Protein AF-A0A7H8PIQ2-F1 (afdb_monomer)

Foldseek 3Di:
DPPVVLLVVLLVQLLVQLLVVLVVCCVVPNNVVSVVSSLPVSSVSSVVVCCVPVVVCQVVVVVVVDDPVNSVVSNVVVSVVVNVVVVVVVVVVD

Sequence (94 aa):
MKYYRAILKYYYEINLFNLLFCLLSGYLFGVFWAILFFFTIGIVIGLIGFQIFKKQEYYMYYNLGFTRTDLLKKVLLLHGCLLIPFTGITVIFI

Secondary structure (DSSP, 8-state):
--HHHHHHHHHHHHHHHHHHHHHHHHHHH-HHHHHHHHHTTHHHHHHHHHHHH-TTHHHHHHHTT--HHHHHHHHHHHHHHHHHHHHHHHHH--

pLDDT: mean 89.68, std 6.6, range [58.84, 95.75]

Mean predicted aligned error: 4.32 Å

Radius of gyration: 14.55 Å; Cα contacts (8 Å, |Δi|>4): 65; chains: 1; bounding box: 36×24×38 Å

Structure (mmCIF, N/CA/C/O backbone):
data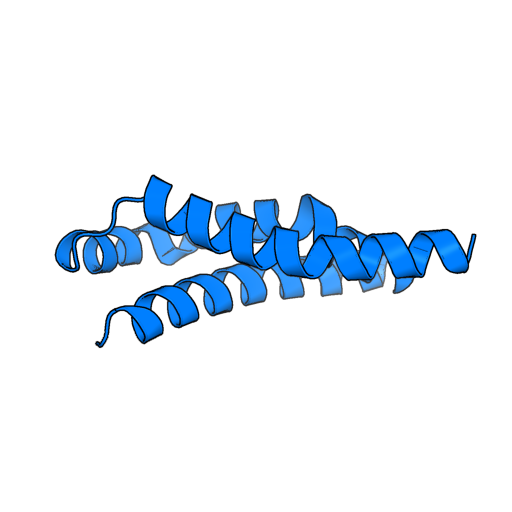_AF-A0A7H8PIQ2-F1
#
_entry.id   AF-A0A7H8PIQ2-F1
#
loop_
_atom_site.group_PDB
_atom_site.id
_atom_site.type_symbol
_atom_site.label_atom_id
_atom_site.label_alt_id
_atom_site.label_comp_id
_atom_site.label_asym_id
_atom_site.label_entity_id
_atom_site.label_seq_id
_atom_site.pdbx_PDB_ins_code
_atom_site.Cartn_x
_atom_site.Cartn_y
_atom_site.Cartn_z
_atom_site.occupancy
_atom_site.B_iso_or_equiv
_atom_site.auth_seq_id
_atom_site.auth_comp_id
_atom_site.auth_asym_id
_atom_site.auth_atom_id
_atom_site.pdbx_PDB_mod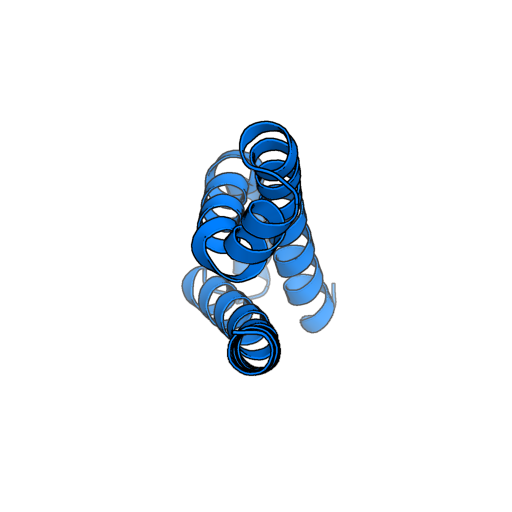el_num
ATOM 1 N N . MET A 1 1 ? -22.709 3.502 7.158 1.00 58.84 1 MET A N 1
ATOM 2 C CA . MET A 1 1 ? -21.933 3.098 5.957 1.00 58.84 1 MET A CA 1
ATOM 3 C C . MET A 1 1 ? -21.988 1.576 5.879 1.00 58.84 1 MET A C 1
ATOM 5 O O . MET A 1 1 ? -21.733 0.957 6.899 1.00 58.84 1 MET A O 1
ATOM 9 N N . LYS A 1 2 ? -22.380 0.956 4.756 1.00 80.12 2 LYS A N 1
ATOM 10 C CA . LYS A 1 2 ? -22.348 -0.520 4.652 1.00 80.12 2 LYS A CA 1
ATOM 11 C C . LYS A 1 2 ? -20.892 -1.018 4.696 1.00 80.12 2 LYS A C 1
ATOM 13 O O . LYS A 1 2 ? -20.008 -0.326 4.192 1.00 80.12 2 LYS A O 1
ATOM 18 N N . TYR A 1 3 ? -20.659 -2.209 5.251 1.00 83.00 3 TYR A N 1
ATOM 19 C CA . TYR A 1 3 ? -19.326 -2.792 5.481 1.00 83.00 3 TYR A CA 1
ATOM 20 C C . TYR A 1 3 ? -18.390 -2.749 4.263 1.00 83.00 3 TYR A C 1
ATOM 22 O O . TYR A 1 3 ? -17.248 -2.309 4.375 1.00 83.00 3 TYR A O 1
ATOM 30 N N . TYR A 1 4 ? -18.881 -3.128 3.080 1.00 85.81 4 TYR A N 1
ATOM 31 C CA . TYR A 1 4 ? -18.082 -3.106 1.848 1.00 85.81 4 TYR A CA 1
ATOM 32 C C . TYR A 1 4 ? -17.595 -1.693 1.488 1.00 85.81 4 TYR A C 1
ATOM 34 O O . TYR A 1 4 ? -16.466 -1.508 1.042 1.00 85.81 4 TYR A O 1
ATOM 42 N N . ARG A 1 5 ? -18.427 -0.672 1.728 1.00 89.19 5 ARG A N 1
ATOM 43 C CA . ARG A 1 5 ? -18.121 0.721 1.390 1.00 89.19 5 ARG A CA 1
ATOM 44 C C . ARG A 1 5 ? -17.031 1.287 2.300 1.00 89.19 5 ARG A C 1
ATOM 46 O O . ARG A 1 5 ? -16.249 2.113 1.847 1.00 89.19 5 ARG A O 1
ATOM 53 N N . ALA A 1 6 ? -16.956 0.824 3.548 1.00 89.31 6 ALA A N 1
ATOM 54 C CA . ALA A 1 6 ? -15.878 1.180 4.467 1.00 89.31 6 ALA A CA 1
ATOM 55 C C . ALA A 1 6 ? -14.531 0.601 4.000 1.00 89.31 6 ALA A C 1
ATOM 57 O O . ALA A 1 6 ? -13.543 1.325 3.936 1.00 89.31 6 ALA A O 1
ATOM 58 N N . ILE A 1 7 ? -14.511 -0.672 3.589 1.00 89.69 7 ILE A N 1
ATOM 59 C CA . ILE A 1 7 ? -13.299 -1.325 3.068 1.00 89.69 7 ILE A CA 1
ATOM 60 C C . ILE A 1 7 ? -12.824 -0.641 1.778 1.00 89.69 7 ILE A C 1
ATOM 62 O O . ILE A 1 7 ? -11.639 -0.349 1.646 1.00 89.69 7 ILE A O 1
ATOM 66 N N . LEU A 1 8 ? -13.742 -0.331 0.856 1.00 90.56 8 LEU A N 1
ATOM 67 C CA . LEU A 1 8 ? -13.409 0.383 -0.380 1.00 90.56 8 LEU A CA 1
ATOM 68 C C . LEU A 1 8 ? -12.877 1.793 -0.115 1.00 90.56 8 LEU A C 1
ATOM 70 O O . LEU A 1 8 ? -11.917 2.201 -0.759 1.00 90.56 8 LEU A O 1
ATOM 74 N N . LYS A 1 9 ? -13.459 2.524 0.848 1.00 93.12 9 LYS A N 1
ATOM 75 C CA . LYS A 1 9 ? -12.943 3.838 1.254 1.00 93.12 9 LYS A CA 1
ATOM 76 C C . LYS A 1 9 ? -11.507 3.717 1.768 1.00 93.12 9 LYS A C 1
ATOM 78 O O . LYS A 1 9 ? -10.638 4.444 1.301 1.00 93.12 9 LYS A O 1
ATOM 83 N N . TYR A 1 10 ? -11.253 2.779 2.678 1.00 93.44 10 TYR A N 1
ATOM 84 C CA . TYR A 1 10 ? -9.917 2.542 3.226 1.00 93.44 10 TYR A CA 1
ATOM 85 C C . TYR A 1 10 ? -8.901 2.197 2.124 1.00 93.44 10 TYR A C 1
ATOM 87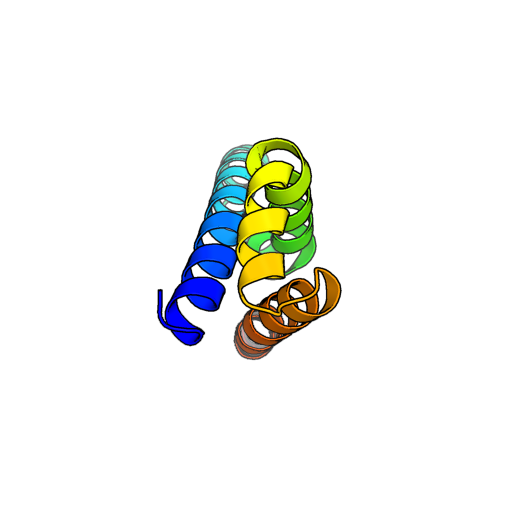 O O . TYR A 1 10 ? -7.826 2.790 2.058 1.00 93.44 10 TYR A O 1
ATOM 95 N N . TYR A 1 11 ? -9.277 1.303 1.205 1.00 93.56 11 TYR A N 1
ATOM 96 C CA . TYR A 1 11 ? -8.449 0.922 0.060 1.00 93.56 11 TYR A CA 1
ATOM 97 C C . TYR A 1 11 ? -8.157 2.102 -0.881 1.00 93.56 11 TYR A C 1
ATOM 99 O O . TYR A 1 11 ? -7.018 2.273 -1.315 1.00 93.56 11 TYR A O 1
ATOM 107 N N . TYR A 1 12 ? -9.160 2.932 -1.179 1.00 94.19 12 TYR A N 1
ATOM 108 C CA . TYR A 1 12 ? -9.004 4.112 -2.032 1.00 94.19 12 TYR A CA 1
ATOM 109 C C . TYR A 1 12 ? -8.030 5.126 -1.431 1.00 94.19 12 TYR A C 1
ATOM 111 O O . TYR A 1 12 ? -7.150 5.630 -2.121 1.00 94.19 12 TYR A O 1
ATOM 119 N N . GLU A 1 13 ? -8.148 5.402 -0.135 1.00 94.69 13 GLU A N 1
ATOM 120 C CA . GLU A 1 13 ? -7.308 6.402 0.524 1.00 94.69 13 GLU A CA 1
ATOM 121 C C . GLU A 1 13 ? -5.849 5.967 0.625 1.00 94.69 13 GLU A C 1
ATOM 123 O O . GLU A 1 13 ? -4.954 6.771 0.382 1.00 94.69 13 GLU A O 1
ATOM 128 N N . ILE A 1 14 ? -5.597 4.686 0.899 1.00 95.44 14 ILE A N 1
ATOM 129 C CA . ILE A 1 14 ? -4.244 4.124 0.841 1.00 95.44 14 ILE A CA 1
ATOM 130 C C . ILE A 1 14 ? -3.673 4.230 -0.574 1.00 95.44 14 ILE A C 1
ATOM 132 O O . ILE A 1 14 ? -2.520 4.630 -0.743 1.00 95.44 14 ILE A O 1
ATOM 136 N N . ASN A 1 15 ? -4.472 3.908 -1.595 1.00 95.00 15 ASN A N 1
ATOM 137 C CA . ASN A 1 15 ? -4.017 4.000 -2.978 1.00 95.00 15 ASN A CA 1
ATOM 138 C C . ASN A 1 15 ? -3.784 5.435 -3.440 1.00 95.00 15 ASN A C 1
ATOM 140 O O . ASN A 1 15 ? -2.917 5.649 -4.276 1.00 95.00 15 ASN A O 1
ATOM 144 N N . LEU A 1 16 ? -4.484 6.422 -2.882 1.00 95.75 16 LEU A N 1
ATOM 145 C CA . LEU A 1 16 ? -4.213 7.828 -3.166 1.00 95.75 16 LEU A CA 1
ATOM 146 C C . LEU A 1 16 ? -2.800 8.214 -2.707 1.00 95.75 16 LEU A C 1
ATOM 148 O O . LEU A 1 16 ? -2.049 8.811 -3.475 1.00 95.75 16 LEU A O 1
ATOM 152 N N . PHE A 1 17 ? -2.396 7.809 -1.500 1.00 95.69 17 PHE A N 1
ATOM 153 C CA . PHE A 1 17 ? -1.026 8.019 -1.021 1.00 95.69 17 PHE A CA 1
ATOM 154 C C . PHE A 1 17 ? 0.009 7.219 -1.828 1.00 95.69 17 PHE A C 1
ATOM 156 O O . PHE A 1 17 ? 1.064 7.756 -2.165 1.00 95.69 17 PHE A O 1
ATOM 163 N N . ASN A 1 18 ? -0.305 5.968 -2.184 1.00 95.62 18 ASN A N 1
ATOM 164 C CA . ASN A 1 18 ? 0.524 5.153 -3.079 1.00 95.62 18 ASN A CA 1
ATOM 165 C C . ASN A 1 18 ? 0.742 5.857 -4.432 1.00 95.62 18 ASN A C 1
ATOM 167 O O . ASN A 1 18 ? 1.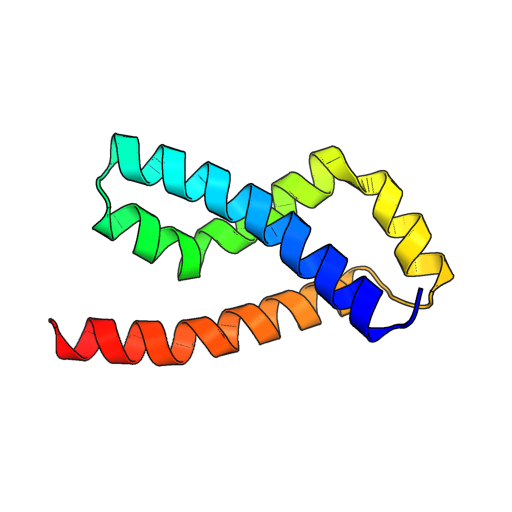869 5.993 -4.901 1.00 95.62 18 ASN A O 1
ATOM 171 N N . LEU A 1 19 ? -0.330 6.370 -5.036 1.00 94.94 19 LEU A N 1
ATOM 172 C CA . LEU A 1 19 ? -0.303 7.034 -6.335 1.00 94.94 19 LEU A CA 1
ATOM 173 C C . LEU A 1 19 ? 0.528 8.317 -6.293 1.00 94.94 19 LEU A C 1
ATOM 175 O O . LEU A 1 19 ? 1.333 8.536 -7.190 1.00 94.94 19 LEU A O 1
ATOM 179 N N . LEU A 1 20 ? 0.400 9.130 -5.240 1.00 95.50 20 LEU A N 1
ATOM 180 C CA . LEU A 1 20 ? 1.239 10.319 -5.056 1.00 95.50 20 LEU A CA 1
ATOM 181 C C . LEU A 1 20 ? 2.729 9.963 -4.990 1.00 95.50 20 LEU A C 1
ATOM 183 O O . LEU A 1 20 ? 3.548 10.615 -5.638 1.00 95.50 20 LEU A O 1
ATOM 187 N N . PHE A 1 21 ? 3.080 8.902 -4.260 1.00 95.00 21 PHE A N 1
ATOM 188 C CA . PHE A 1 21 ? 4.452 8.401 -4.232 1.00 95.00 21 PHE A CA 1
ATOM 189 C C . PHE A 1 21 ? 4.917 7.914 -5.611 1.00 95.00 21 PHE A C 1
ATOM 191 O O . PHE A 1 21 ? 6.035 8.212 -6.027 1.00 95.00 21 PHE A O 1
ATOM 198 N N . CYS A 1 22 ? 4.057 7.206 -6.341 1.00 94.75 22 CYS A N 1
ATOM 199 C CA . CYS A 1 22 ? 4.375 6.694 -7.671 1.00 94.75 22 CYS A CA 1
ATOM 200 C C . CYS A 1 22 ? 4.524 7.803 -8.716 1.00 94.75 22 CYS A C 1
ATOM 202 O O . CYS A 1 22 ? 5.378 7.709 -9.589 1.00 94.75 22 CYS A O 1
ATOM 204 N N . LEU A 1 23 ? 3.747 8.883 -8.620 1.00 95.62 23 LEU A N 1
ATOM 205 C CA . LEU A 1 23 ? 3.931 10.057 -9.474 1.00 95.62 23 LEU A CA 1
ATOM 206 C C . LEU A 1 23 ? 5.293 10.711 -9.225 1.00 95.62 23 LEU A C 1
ATOM 208 O O . LEU A 1 23 ? 6.001 11.037 -10.176 1.00 95.62 23 LEU A O 1
ATOM 212 N N . LEU A 1 24 ? 5.685 10.850 -7.955 1.00 95.69 24 LEU A N 1
ATOM 213 C CA . LEU A 1 24 ? 6.987 11.406 -7.596 1.00 95.69 24 LEU A CA 1
ATOM 214 C C . LEU A 1 24 ? 8.134 10.515 -8.090 1.00 95.69 24 LEU A C 1
ATOM 216 O O . LEU A 1 24 ? 9.090 11.006 -8.686 1.00 95.69 24 LEU A O 1
ATOM 220 N N . SER A 1 25 ? 8.037 9.201 -7.886 1.00 94.06 25 SER A N 1
ATOM 221 C CA . SER A 1 25 ? 9.058 8.265 -8.357 1.00 94.06 25 SER A CA 1
ATOM 222 C C . SER A 1 25 ? 9.090 8.154 -9.881 1.00 94.06 25 SER A C 1
ATOM 224 O O . SER A 1 25 ? 10.167 8.011 -10.448 1.00 94.06 25 SER A O 1
ATOM 226 N N . GLY A 1 26 ? 7.953 8.307 -10.561 1.00 95.06 26 GLY A N 1
ATOM 227 C CA . GLY A 1 26 ? 7.879 8.362 -12.019 1.00 95.06 26 GLY A CA 1
ATOM 228 C C . GLY A 1 26 ? 8.572 9.574 -12.610 1.00 95.06 26 GLY A C 1
ATOM 229 O O . GLY A 1 26 ? 9.246 9.451 -13.629 1.00 95.06 26 GLY A O 1
ATOM 230 N N . TYR A 1 27 ? 8.466 10.721 -11.943 1.00 94.81 27 TYR A N 1
ATOM 231 C CA . TYR A 1 27 ? 9.205 11.920 -12.324 1.00 94.81 27 TYR A CA 1
ATOM 232 C C . TYR A 1 27 ? 10.725 11.751 -12.147 1.00 94.81 27 TYR A C 1
ATOM 234 O O . TYR A 1 27 ? 11.492 12.237 -12.971 1.00 94.81 27 TYR A O 1
ATOM 242 N N . LEU A 1 28 ? 11.165 11.041 -11.101 1.00 95.38 28 LEU A N 1
ATOM 243 C CA . LEU A 1 28 ? 12.588 10.883 -10.770 1.00 95.38 28 LEU A CA 1
ATOM 244 C C . LEU A 1 28 ? 13.284 9.735 -11.517 1.00 95.38 28 LEU A C 1
ATOM 246 O O . LEU A 1 28 ? 14.429 9.878 -11.936 1.00 95.38 28 LEU A O 1
ATOM 250 N N . PHE A 1 29 ? 12.613 8.594 -11.657 1.00 93.00 29 PHE A N 1
ATOM 251 C CA . PHE A 1 29 ? 13.188 7.346 -12.171 1.00 93.00 29 PHE A CA 1
ATOM 252 C C . PHE A 1 29 ? 12.562 6.903 -13.500 1.00 93.00 29 PHE A C 1
ATOM 254 O O . PHE A 1 29 ? 13.101 6.024 -14.167 1.00 93.00 29 PHE A O 1
ATOM 261 N N . GLY A 1 30 ? 11.447 7.509 -13.913 1.00 92.44 30 GLY A N 1
ATOM 262 C CA . GLY A 1 30 ? 10.715 7.168 -15.132 1.00 92.44 30 GLY A CA 1
ATOM 263 C C . GLY A 1 30 ? 9.468 6.312 -14.890 1.00 92.44 30 GLY A C 1
ATOM 264 O O . GLY A 1 30 ? 9.275 5.697 -13.839 1.00 92.44 30 GLY A O 1
ATOM 265 N N . VAL A 1 31 ? 8.606 6.254 -15.909 1.00 89.38 31 VAL A N 1
ATOM 266 C CA . VAL A 1 31 ? 7.265 5.640 -15.837 1.00 89.38 31 VAL A CA 1
ATOM 267 C C . VAL A 1 31 ? 7.313 4.152 -15.476 1.00 89.38 31 VAL A C 1
ATOM 269 O O . VAL A 1 31 ? 6.490 3.690 -14.691 1.00 89.38 31 VAL A O 1
ATOM 272 N N . PHE A 1 32 ? 8.294 3.406 -15.991 1.00 88.25 32 PHE A N 1
ATOM 273 C CA . PHE A 1 32 ? 8.446 1.981 -15.680 1.00 88.25 32 PHE A CA 1
ATOM 274 C C . PHE A 1 32 ? 8.620 1.735 -14.172 1.00 88.25 32 PHE A C 1
ATOM 276 O O . PHE A 1 32 ? 7.922 0.906 -13.590 1.00 88.25 32 PHE A O 1
ATOM 283 N N . TRP A 1 33 ? 9.489 2.514 -13.520 1.00 88.25 33 TRP A N 1
ATOM 284 C CA . TRP A 1 33 ? 9.742 2.404 -12.084 1.00 88.25 33 TRP A CA 1
ATOM 285 C C . TRP A 1 33 ? 8.545 2.841 -11.240 1.00 88.25 33 TRP A C 1
ATOM 287 O O . TRP A 1 33 ? 8.263 2.203 -10.229 1.00 88.25 33 TRP A O 1
ATOM 297 N N . ALA A 1 34 ? 7.791 3.857 -11.672 1.00 92.00 34 ALA A N 1
ATOM 298 C CA . ALA A 1 34 ? 6.542 4.240 -11.010 1.00 92.00 34 ALA A CA 1
ATOM 299 C C . ALA A 1 34 ? 5.531 3.092 -10.973 1.00 92.00 34 ALA A C 1
ATOM 301 O O . ALA A 1 34 ? 4.943 2.815 -9.928 1.00 92.00 34 ALA A O 1
ATOM 302 N N . ILE A 1 35 ? 5.348 2.412 -12.107 1.00 89.75 35 ILE A N 1
ATOM 303 C CA . ILE A 1 35 ? 4.427 1.279 -12.210 1.00 89.75 35 ILE A CA 1
ATOM 304 C C . ILE A 1 35 ? 4.919 0.136 -11.316 1.00 89.75 35 ILE A C 1
ATOM 306 O O . ILE A 1 35 ? 4.145 -0.408 -10.531 1.00 89.75 35 ILE A O 1
ATOM 310 N N . LEU A 1 36 ? 6.213 -0.188 -11.369 1.00 88.81 36 LEU A N 1
ATOM 311 C CA . LEU A 1 36 ? 6.802 -1.248 -10.550 1.00 88.81 36 LEU A CA 1
ATOM 312 C C . LEU A 1 36 ? 6.626 -0.952 -9.050 1.00 88.81 36 LEU A C 1
ATOM 314 O O . LEU A 1 36 ? 6.194 -1.819 -8.285 1.00 88.81 36 LEU A O 1
ATOM 318 N N . PHE A 1 37 ? 6.870 0.289 -8.626 1.00 91.88 37 PHE A N 1
ATOM 319 C CA . PHE A 1 37 ? 6.655 0.709 -7.245 1.00 91.88 37 PHE A CA 1
ATOM 320 C C . PHE A 1 37 ? 5.187 0.678 -6.831 1.00 91.88 37 PHE A C 1
ATOM 322 O O . PHE A 1 37 ? 4.912 0.255 -5.711 1.00 91.88 37 PHE A O 1
ATOM 329 N N . PHE A 1 38 ? 4.248 1.029 -7.711 1.00 92.69 38 PHE A N 1
ATOM 330 C CA . PHE A 1 38 ? 2.817 1.000 -7.399 1.00 92.69 38 PHE A CA 1
ATOM 331 C C . PHE A 1 38 ? 2.348 -0.379 -6.927 1.00 92.69 38 PHE A C 1
ATOM 333 O O . PHE A 1 38 ? 1.591 -0.485 -5.956 1.00 92.69 38 PHE A O 1
ATOM 340 N N . PHE A 1 39 ? 2.829 -1.440 -7.578 1.00 89.50 39 PHE A N 1
ATOM 341 C CA . PHE A 1 39 ? 2.464 -2.817 -7.250 1.00 89.50 39 PHE A CA 1
ATOM 342 C C . PHE A 1 39 ? 3.289 -3.423 -6.104 1.00 89.50 39 PHE A C 1
ATOM 344 O O . PHE A 1 39 ? 2.819 -4.355 -5.456 1.00 89.50 39 PHE A O 1
ATOM 351 N N . THR A 1 40 ? 4.484 -2.894 -5.821 1.00 88.88 40 THR A N 1
ATOM 352 C CA . THR A 1 40 ? 5.412 -3.451 -4.822 1.00 88.88 40 THR A CA 1
ATOM 353 C C . THR A 1 40 ? 5.455 -2.630 -3.529 1.00 88.88 40 THR A C 1
ATOM 355 O O . THR A 1 40 ? 4.711 -2.900 -2.590 1.00 88.88 40 THR A O 1
ATOM 358 N N . ILE A 1 41 ? 6.334 -1.630 -3.450 1.00 90.56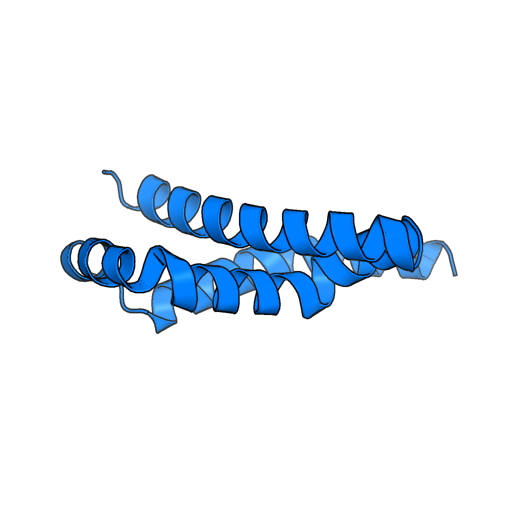 41 ILE A N 1
ATOM 359 C CA . ILE A 1 41 ? 6.658 -0.889 -2.218 1.00 90.56 41 ILE A CA 1
ATOM 360 C C . ILE A 1 41 ? 5.668 0.256 -1.962 1.00 90.56 41 ILE A C 1
ATOM 362 O O . ILE A 1 41 ? 5.432 0.649 -0.818 1.00 90.56 41 ILE A O 1
ATOM 366 N N . GLY A 1 42 ? 5.035 0.776 -3.007 1.00 91.81 42 GLY A N 1
ATOM 367 C CA . GLY A 1 42 ? 4.142 1.924 -2.934 1.00 91.81 42 GLY A CA 1
ATOM 368 C C . GLY A 1 42 ? 2.924 1.694 -2.034 1.00 91.81 42 GLY A C 1
ATOM 369 O O . GLY A 1 42 ? 2.489 2.617 -1.346 1.00 91.81 42 GLY A O 1
ATOM 370 N N . ILE A 1 43 ? 2.433 0.453 -1.917 1.00 93.44 43 ILE A N 1
ATOM 371 C CA . ILE A 1 43 ? 1.349 0.124 -0.978 1.00 93.44 43 ILE A CA 1
ATOM 372 C C . ILE A 1 43 ? 1.770 0.305 0.485 1.00 93.44 43 ILE A C 1
ATOM 374 O O . ILE A 1 43 ? 0.976 0.769 1.303 1.00 93.44 43 ILE A O 1
ATOM 378 N N . VAL A 1 44 ? 3.031 0.003 0.817 1.00 92.69 44 VAL A N 1
ATOM 379 C CA . VAL A 1 44 ? 3.589 0.205 2.163 1.00 92.69 44 VAL A CA 1
ATOM 380 C C . VAL A 1 44 ? 3.653 1.694 2.475 1.00 92.69 44 VAL A C 1
ATOM 382 O O . VAL A 1 44 ? 3.264 2.122 3.559 1.00 92.69 44 VAL A O 1
ATOM 385 N N . ILE A 1 45 ? 4.059 2.502 1.497 1.00 94.19 45 ILE A N 1
ATOM 386 C CA . ILE A 1 45 ? 4.083 3.962 1.624 1.00 94.19 45 ILE A CA 1
ATOM 387 C C . ILE A 1 45 ? 2.663 4.511 1.768 1.00 94.19 45 ILE A C 1
ATOM 389 O O . ILE A 1 45 ? 2.425 5.381 2.605 1.00 94.19 45 ILE A O 1
ATOM 393 N N . GLY A 1 46 ? 1.698 3.946 1.041 1.00 94.75 46 GLY A N 1
ATOM 394 C CA . GLY A 1 46 ? 0.288 4.276 1.196 1.00 94.75 46 GLY A CA 1
ATOM 395 C C . GLY A 1 46 ? -0.248 3.980 2.601 1.00 94.75 46 GLY A C 1
ATOM 396 O O . GLY A 1 46 ? -0.955 4.804 3.183 1.00 94.75 46 GLY A O 1
ATOM 397 N N . LEU A 1 47 ? 0.135 2.839 3.182 1.00 94.38 47 LEU A N 1
ATOM 398 C CA . LEU A 1 47 ? -0.212 2.463 4.558 1.00 94.38 47 LEU A CA 1
ATOM 399 C C . LEU A 1 47 ? 0.414 3.413 5.588 1.00 94.38 47 LEU A C 1
ATOM 401 O O . LEU A 1 47 ? -0.271 3.840 6.519 1.00 94.38 47 LEU A O 1
ATOM 405 N N . ILE A 1 48 ? 1.687 3.776 5.406 1.00 94.44 48 ILE A N 1
ATOM 406 C CA . ILE A 1 48 ? 2.387 4.743 6.263 1.00 94.44 48 ILE A CA 1
ATOM 407 C C . ILE A 1 48 ? 1.711 6.116 6.169 1.00 94.44 48 ILE A C 1
ATOM 409 O O . ILE A 1 48 ? 1.402 6.715 7.199 1.00 94.44 48 ILE A O 1
ATOM 413 N N . GLY A 1 49 ? 1.406 6.585 4.957 1.00 93.69 49 GLY A N 1
ATOM 414 C CA . GLY A 1 49 ? 0.689 7.839 4.726 1.00 93.69 49 GLY A CA 1
ATOM 415 C C . GLY A 1 49 ? -0.668 7.853 5.427 1.00 93.69 49 GLY A C 1
ATOM 416 O O . GLY A 1 49 ? -0.964 8.766 6.201 1.00 93.69 49 GLY A O 1
ATOM 417 N N . PHE A 1 50 ? -1.459 6.791 5.270 1.00 94.44 50 PHE A N 1
ATOM 418 C CA . PHE A 1 50 ? -2.729 6.659 5.982 1.00 94.44 50 PHE A CA 1
ATOM 419 C C . PHE A 1 50 ? -2.535 6.683 7.507 1.00 94.44 50 PHE A C 1
ATOM 421 O O . PHE A 1 50 ? -3.277 7.353 8.226 1.00 94.44 50 PHE A O 1
ATOM 428 N N . GLN A 1 51 ? -1.529 5.977 8.025 1.00 93.12 51 GLN A N 1
ATOM 429 C CA . GLN A 1 51 ? -1.248 5.933 9.457 1.00 93.12 51 GLN A CA 1
ATOM 430 C C . GLN A 1 51 ? -0.821 7.289 10.028 1.00 93.12 51 GLN A C 1
ATOM 432 O O . GLN A 1 51 ? -1.177 7.584 11.168 1.00 93.12 51 GLN A O 1
ATOM 437 N N . ILE A 1 52 ? -0.082 8.102 9.275 1.00 93.69 52 ILE A N 1
ATOM 438 C CA . ILE A 1 52 ? 0.375 9.424 9.718 1.00 93.69 52 ILE A CA 1
ATOM 439 C C . ILE A 1 52 ? -0.772 10.437 9.645 1.00 93.69 52 ILE A C 1
ATOM 441 O O . ILE A 1 52 ? -1.085 11.085 10.642 1.00 93.69 52 ILE A O 1
ATOM 445 N N . PHE A 1 53 ? -1.439 10.545 8.494 1.00 93.69 53 PHE A N 1
ATOM 446 C CA . PHE A 1 53 ? -2.400 11.624 8.232 1.00 93.69 53 PHE A CA 1
ATOM 447 C C . PHE A 1 53 ? -3.837 11.296 8.654 1.00 93.69 53 PHE A C 1
ATOM 449 O O . PHE A 1 53 ? -4.617 12.195 8.966 1.00 93.69 53 PHE A O 1
ATOM 456 N N . LYS A 1 54 ? -4.211 10.013 8.680 1.00 93.00 54 LYS A N 1
ATOM 457 C CA . LYS A 1 54 ? -5.592 9.554 8.905 1.00 93.00 54 LYS A CA 1
ATOM 458 C C . LYS A 1 54 ? -5.733 8.579 10.069 1.00 93.00 54 LYS A C 1
ATOM 460 O O . LYS A 1 54 ? -6.720 7.850 10.159 1.00 93.00 54 LYS A O 1
ATOM 465 N N . LYS A 1 55 ? -4.809 8.617 11.037 1.00 91.38 55 LYS A N 1
ATOM 466 C CA . LYS A 1 55 ? -4.846 7.758 12.237 1.00 91.38 55 LYS A CA 1
ATOM 467 C C . LYS A 1 55 ? -6.198 7.775 12.959 1.00 91.38 55 LYS A C 1
ATOM 469 O O . LYS A 1 55 ? -6.649 6.750 13.460 1.00 91.38 55 LYS A O 1
ATOM 474 N N . GLN A 1 56 ? -6.835 8.939 13.011 1.00 91.38 56 GLN A N 1
ATOM 475 C CA . GLN A 1 56 ? -8.134 9.150 13.647 1.00 91.38 56 GLN A CA 1
ATOM 476 C C . GLN A 1 56 ? -9.288 8.393 12.967 1.00 91.38 56 GLN A C 1
ATOM 478 O O . GLN A 1 56 ? -10.223 7.973 13.647 1.00 91.38 56 GLN A O 1
ATOM 483 N N . GLU A 1 57 ? -9.195 8.100 11.665 1.00 91.25 57 GLU A N 1
ATOM 484 C CA . GLU A 1 57 ? -10.200 7.275 10.987 1.00 91.25 57 GLU A CA 1
ATOM 485 C C . GLU A 1 57 ? -10.188 5.818 11.477 1.00 91.25 57 GLU A C 1
ATOM 487 O O . GLU A 1 57 ? -11.214 5.145 11.394 1.00 91.25 57 GLU A O 1
ATOM 492 N N . TYR A 1 58 ? -9.094 5.325 12.079 1.00 91.81 58 TYR A N 1
ATOM 493 C CA . TYR A 1 58 ? -9.079 3.981 12.671 1.00 91.81 58 TYR A CA 1
ATOM 494 C C . TYR A 1 58 ? -10.134 3.799 13.767 1.00 91.81 58 TYR A C 1
ATOM 496 O O . TYR A 1 58 ? -10.658 2.696 13.900 1.00 91.81 58 TYR A O 1
ATOM 504 N N . TYR A 1 59 ? -10.493 4.853 14.508 1.00 90.62 59 TYR A N 1
ATOM 505 C CA . TYR A 1 59 ? -11.571 4.778 15.501 1.00 90.62 59 TYR A CA 1
ATOM 506 C C . TYR A 1 59 ? -12.938 4.564 14.844 1.00 90.62 59 TYR A C 1
ATOM 508 O O . TYR A 1 59 ? -13.749 3.788 15.343 1.00 90.62 59 TYR A O 1
ATOM 516 N N . MET A 1 60 ? -13.174 5.175 13.679 1.00 91.75 60 MET A N 1
ATOM 517 C CA . MET A 1 60 ? -14.395 4.949 12.904 1.00 91.75 60 MET A CA 1
ATOM 518 C C . MET A 1 60 ? -14.505 3.486 12.462 1.00 91.75 60 MET A C 1
ATOM 520 O O . MET A 1 60 ? -15.571 2.885 12.587 1.00 91.75 60 MET A O 1
ATOM 524 N N . TYR A 1 61 ? -13.414 2.895 11.968 1.00 91.31 61 TYR A N 1
ATOM 525 C CA . TYR A 1 61 ? -13.417 1.487 11.564 1.00 91.31 61 TYR A CA 1
ATOM 526 C C . TYR A 1 61 ? -13.544 0.533 12.756 1.00 91.31 61 TYR A C 1
ATOM 528 O O . TYR A 1 61 ? -14.222 -0.487 12.640 1.00 91.31 61 TYR A O 1
ATOM 536 N N . TYR A 1 62 ? -12.972 0.890 13.906 1.00 92.00 62 TYR A N 1
ATOM 537 C CA . TYR A 1 62 ? -13.123 0.119 15.138 1.00 92.00 62 TYR A CA 1
ATOM 538 C C . TYR A 1 62 ? -14.577 0.089 15.621 1.00 92.00 62 TYR A C 1
ATOM 540 O O . TYR A 1 62 ? -15.091 -0.974 15.952 1.00 92.00 62 TYR A O 1
ATOM 548 N N . ASN A 1 63 ? -15.287 1.220 15.545 1.00 91.44 63 ASN A N 1
ATOM 549 C CA . ASN A 1 63 ? -16.720 1.296 15.864 1.00 91.44 63 ASN A CA 1
ATOM 550 C C . ASN A 1 63 ? -17.595 0.472 14.905 1.00 91.44 63 ASN A C 1
ATOM 552 O O . ASN A 1 63 ? -18.715 0.105 15.247 1.00 91.44 63 ASN A O 1
ATOM 556 N N . LEU A 1 64 ? -17.092 0.173 13.705 1.00 89.75 64 LEU A N 1
ATOM 557 C CA . LEU A 1 64 ? -17.734 -0.737 12.757 1.00 89.75 64 LEU A CA 1
ATOM 558 C C . LEU A 1 64 ? -17.383 -2.211 13.027 1.00 89.75 64 LEU A C 1
ATOM 560 O O . LEU A 1 64 ? -17.901 -3.080 12.337 1.00 89.75 64 LEU A O 1
ATOM 564 N N . GLY A 1 65 ? -16.531 -2.509 14.011 1.00 91.56 65 GLY A N 1
ATOM 565 C CA . GLY A 1 65 ? -16.101 -3.864 14.364 1.00 91.56 65 GLY A CA 1
ATOM 566 C C . GLY A 1 65 ? -14.864 -4.357 13.610 1.00 91.56 65 GLY A C 1
ATOM 567 O O . GLY A 1 65 ? -14.555 -5.543 13.675 1.00 91.56 65 GLY A O 1
ATOM 568 N N . PHE A 1 66 ? -14.149 -3.485 12.890 1.00 91.62 66 PHE A N 1
ATOM 569 C CA . PHE A 1 66 ? -12.897 -3.857 12.228 1.00 91.62 66 PHE A CA 1
ATOM 570 C C . PHE A 1 66 ? -11.685 -3.568 13.108 1.00 91.62 66 PHE A C 1
ATOM 572 O O . PHE A 1 66 ? -11.521 -2.461 13.623 1.00 91.62 66 PHE A O 1
ATOM 579 N N . THR A 1 67 ? -10.763 -4.525 13.194 1.00 91.50 67 THR A N 1
ATOM 580 C CA . THR A 1 67 ? -9.437 -4.264 13.759 1.00 91.50 67 T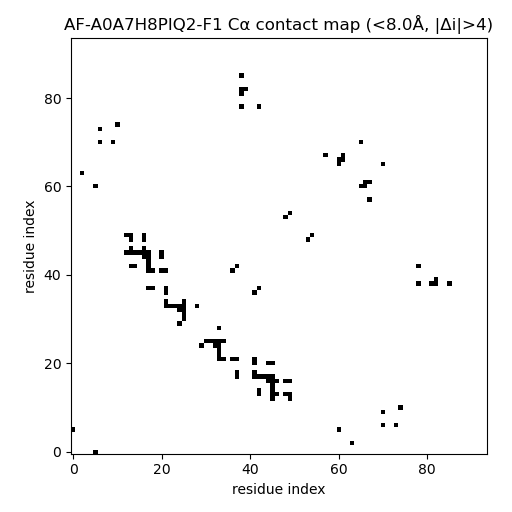HR A CA 1
ATOM 581 C C . THR A 1 67 ? -8.494 -3.679 12.702 1.00 91.50 67 THR A C 1
ATOM 583 O O . THR A 1 67 ? -8.714 -3.794 11.492 1.00 91.50 67 THR A O 1
ATOM 586 N N . ARG A 1 68 ? -7.395 -3.052 13.145 1.00 88.19 68 ARG A N 1
ATOM 587 C CA . ARG A 1 68 ? -6.364 -2.531 12.226 1.00 88.19 68 ARG A CA 1
ATOM 588 C C . ARG A 1 68 ? -5.772 -3.630 11.342 1.00 88.19 68 ARG A C 1
ATOM 590 O O . ARG A 1 68 ? -5.530 -3.403 10.162 1.00 88.19 68 ARG A O 1
ATOM 597 N N . THR A 1 69 ? -5.554 -4.814 11.907 1.00 89.12 69 THR A N 1
ATOM 598 C CA . THR A 1 69 ? -4.991 -5.965 11.195 1.00 89.12 69 THR A CA 1
ATOM 599 C C . THR A 1 69 ? -5.969 -6.532 10.170 1.00 89.12 69 THR A C 1
ATOM 601 O O . THR A 1 69 ? -5.530 -6.926 9.092 1.00 89.12 69 THR A O 1
ATOM 604 N N . ASP A 1 70 ? -7.278 -6.515 10.438 1.00 90.38 70 ASP A N 1
ATOM 605 C CA . ASP A 1 70 ? -8.290 -6.954 9.465 1.00 90.38 70 ASP A CA 1
ATOM 606 C C . ASP A 1 70 ? -8.319 -6.062 8.225 1.00 90.38 70 ASP A C 1
ATOM 608 O O . ASP A 1 70 ? -8.374 -6.556 7.096 1.00 90.38 70 ASP A O 1
ATOM 612 N N . LEU A 1 71 ? -8.259 -4.744 8.426 1.00 91.06 71 LEU A N 1
ATOM 613 C CA . LEU A 1 71 ? -8.203 -3.771 7.335 1.00 91.06 71 LEU A CA 1
ATOM 614 C C . LEU A 1 71 ? -6.933 -3.951 6.500 1.00 91.06 71 LEU A C 1
ATOM 616 O O . LEU A 1 71 ? -7.001 -4.008 5.272 1.00 91.06 71 LEU A O 1
ATOM 620 N N . LEU A 1 72 ? -5.789 -4.103 7.170 1.00 91.69 72 LEU A N 1
ATOM 621 C CA . LEU A 1 72 ? -4.490 -4.276 6.527 1.00 91.69 72 LEU A CA 1
ATOM 622 C C . LEU A 1 72 ? -4.458 -5.567 5.694 1.00 91.69 72 LEU A C 1
ATOM 624 O O . LEU A 1 72 ? -4.103 -5.526 4.517 1.00 91.69 72 LEU A O 1
ATOM 628 N N . LYS A 1 73 ? -4.923 -6.695 6.249 1.00 92.12 73 LYS A N 1
ATOM 629 C CA . LYS A 1 73 ? -5.035 -7.971 5.520 1.00 92.12 73 LYS A CA 1
ATOM 630 C C . LYS A 1 73 ? -5.908 -7.846 4.272 1.00 92.12 73 LYS A C 1
ATOM 632 O O . LYS A 1 73 ? -5.527 -8.345 3.219 1.00 92.12 73 LYS A O 1
ATOM 637 N N . LYS A 1 74 ? -7.058 -7.168 4.364 1.00 91.38 74 LYS A N 1
ATOM 638 C CA . LYS A 1 74 ? -7.959 -6.960 3.215 1.00 91.38 74 LYS A CA 1
ATOM 639 C C . LYS A 1 74 ? -7.302 -6.132 2.112 1.00 91.38 74 LYS A C 1
ATOM 641 O O . LYS A 1 74 ? -7.440 -6.477 0.944 1.00 91.38 74 LYS A O 1
ATOM 646 N N . VAL A 1 75 ? -6.577 -5.073 2.472 1.00 91.62 75 VAL A N 1
ATOM 647 C CA . VAL A 1 75 ? -5.852 -4.246 1.496 1.00 91.62 75 VAL A CA 1
ATOM 648 C C . VAL A 1 75 ? -4.727 -5.033 0.840 1.00 91.62 75 VAL A C 1
ATOM 650 O O . VAL A 1 75 ? -4.637 -5.023 -0.382 1.00 91.62 75 VAL A O 1
ATOM 653 N N . LEU A 1 76 ? -3.919 -5.760 1.616 1.00 90.31 76 LEU A N 1
ATOM 654 C CA . LEU A 1 76 ? -2.847 -6.592 1.067 1.00 90.31 76 LEU A CA 1
ATOM 655 C C . LEU A 1 76 ? -3.377 -7.707 0.164 1.00 90.31 76 LEU A C 1
ATOM 657 O O . LEU A 1 76 ? -2.766 -7.983 -0.860 1.00 90.31 76 LEU A O 1
ATOM 661 N N . LEU A 1 77 ? -4.517 -8.317 0.498 1.00 91.81 77 LEU A N 1
ATOM 662 C CA . LEU A 1 77 ? -5.161 -9.313 -0.363 1.00 91.81 77 LEU A CA 1
ATOM 663 C C . LEU A 1 77 ? -5.617 -8.711 -1.695 1.00 91.81 77 LEU A C 1
ATOM 665 O O . LEU A 1 77 ? -5.350 -9.290 -2.745 1.00 91.81 77 LEU A O 1
ATOM 669 N N . LEU A 1 78 ? -6.268 -7.543 -1.666 1.00 89.69 78 LEU A N 1
ATOM 670 C CA . LEU A 1 78 ? -6.677 -6.843 -2.887 1.00 89.69 78 LEU A CA 1
ATOM 671 C C . LEU A 1 78 ? -5.463 -6.445 -3.730 1.00 89.69 78 LEU A C 1
ATOM 673 O O . LEU A 1 78 ? -5.460 -6.657 -4.939 1.00 89.69 78 LEU A O 1
ATOM 677 N N . HIS A 1 79 ? -4.415 -5.921 -3.095 1.00 89.50 79 HIS A N 1
ATOM 678 C CA . HIS A 1 79 ? -3.195 -5.519 -3.793 1.00 89.50 79 HIS A CA 1
ATOM 679 C C . HIS A 1 79 ? -2.434 -6.717 -4.361 1.00 89.50 79 HIS A C 1
ATOM 681 O O . HIS A 1 79 ? -1.993 -6.674 -5.502 1.00 89.50 79 HIS A O 1
ATOM 687 N N . GLY A 1 80 ? -2.348 -7.818 -3.613 1.00 86.81 80 GLY A N 1
ATOM 688 C CA . GLY A 1 80 ? -1.748 -9.071 -4.070 1.00 86.81 80 GLY A CA 1
ATOM 689 C C .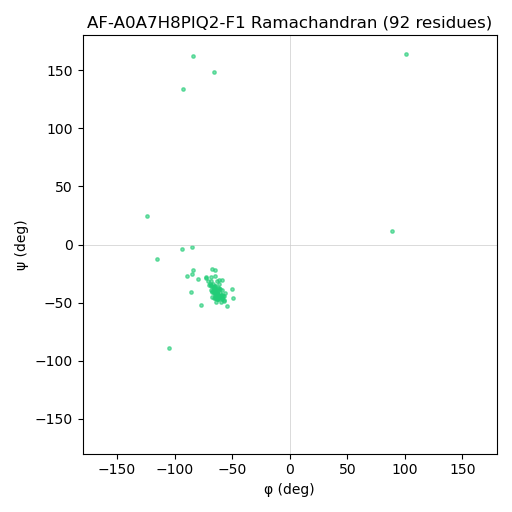 GLY A 1 80 ? -2.494 -9.677 -5.258 1.00 86.81 80 GLY A C 1
ATOM 690 O O . GLY A 1 80 ? -1.865 -10.136 -6.207 1.00 86.81 80 GLY A O 1
ATOM 691 N N . CYS A 1 81 ? -3.828 -9.607 -5.262 1.00 89.06 81 CYS A N 1
ATOM 692 C CA . CYS A 1 81 ? -4.645 -10.042 -6.396 1.00 89.06 81 CYS A CA 1
ATOM 693 C C . CYS A 1 81 ? -4.351 -9.232 -7.671 1.00 89.06 81 CYS A C 1
ATOM 695 O O . CYS A 1 81 ? -4.357 -9.798 -8.759 1.00 89.06 81 CYS A O 1
ATOM 697 N N . LEU A 1 82 ? -4.033 -7.939 -7.538 1.00 87.00 82 LEU A N 1
ATOM 698 C CA . LEU A 1 82 ? -3.620 -7.079 -8.654 1.00 87.00 82 LEU A CA 1
ATOM 699 C C . LEU A 1 82 ? -2.147 -7.264 -9.050 1.00 87.00 82 LEU A C 1
ATOM 701 O O . 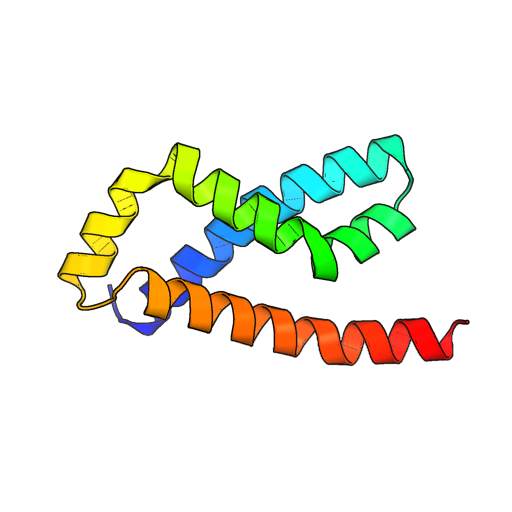LEU A 1 82 ? -1.803 -7.096 -10.217 1.00 87.00 82 LEU A O 1
ATOM 705 N N . LEU A 1 83 ? -1.281 -7.627 -8.102 1.00 87.50 83 LEU A N 1
ATOM 706 C CA . LEU A 1 83 ? 0.141 -7.871 -8.346 1.00 87.50 83 LEU A CA 1
ATOM 707 C C . LEU A 1 83 ? 0.371 -9.120 -9.211 1.00 87.50 83 LEU A C 1
ATOM 709 O O . LEU A 1 83 ? 1.217 -9.083 -10.094 1.00 87.50 83 LEU A O 1
ATOM 713 N N . ILE A 1 84 ? -0.380 -10.204 -8.990 1.00 84.56 84 ILE A N 1
ATOM 714 C CA . ILE A 1 84 ? -0.237 -11.474 -9.732 1.00 84.56 84 ILE A CA 1
ATOM 715 C C . ILE A 1 84 ? -0.337 -11.306 -11.264 1.00 84.56 84 ILE A C 1
ATOM 717 O O . ILE A 1 84 ? 0.562 -11.765 -11.969 1.00 84.56 84 ILE A O 1
ATOM 721 N N . PRO A 1 85 ? -1.382 -10.666 -11.829 1.00 83.31 85 PRO A N 1
ATOM 722 C CA . PRO A 1 85 ? -1.446 -10.450 -13.271 1.00 83.31 85 PRO A CA 1
ATOM 723 C C . PRO A 1 85 ? -0.356 -9.486 -13.749 1.00 83.31 85 PRO A C 1
ATOM 725 O O . PRO A 1 85 ? 0.179 -9.675 -14.838 1.00 83.31 85 PRO A O 1
ATOM 728 N N . PHE A 1 86 ? 0.018 -8.490 -12.938 1.00 83.69 86 PHE A N 1
ATOM 729 C CA . PHE A 1 86 ? 1.092 -7.563 -13.290 1.00 83.69 86 PHE A CA 1
ATOM 730 C C . PHE A 1 86 ? 2.444 -8.275 -13.428 1.00 83.69 86 PHE A C 1
ATOM 732 O O . PHE A 1 86 ? 3.121 -8.090 -14.437 1.00 83.69 86 PHE A O 1
ATOM 739 N N . THR A 1 87 ? 2.816 -9.132 -12.472 1.00 79.56 87 THR A N 1
ATOM 740 C CA . THR A 1 87 ? 4.077 -9.885 -12.548 1.00 79.56 87 THR A CA 1
ATOM 741 C C . THR A 1 87 ? 4.082 -10.859 -13.721 1.00 79.56 87 THR A C 1
ATOM 743 O O . THR A 1 87 ? 5.093 -10.960 -14.416 1.00 79.56 87 THR A O 1
ATOM 746 N N . GLY A 1 88 ? 2.947 -11.508 -14.007 1.00 79.38 88 GLY A N 1
ATOM 747 C CA . GLY A 1 88 ? 2.781 -12.344 -15.198 1.00 79.38 88 GLY A CA 1
ATOM 748 C C . GLY A 1 88 ? 3.036 -11.575 -16.496 1.00 79.38 88 GLY A C 1
ATOM 749 O O . GLY A 1 88 ? 3.774 -12.050 -17.352 1.00 79.38 88 GLY A O 1
ATOM 750 N N . ILE A 1 89 ? 2.501 -10.356 -16.614 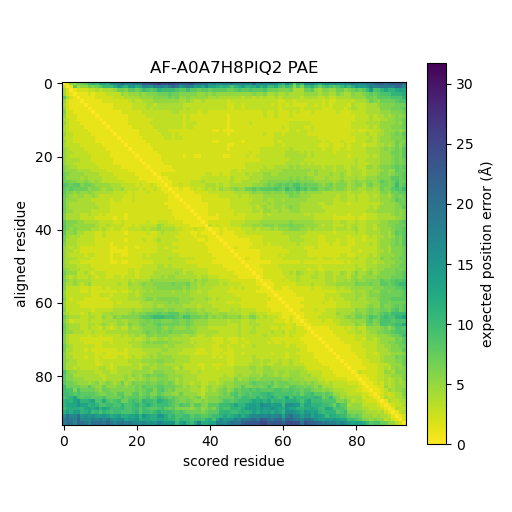1.00 78.38 89 ILE A N 1
ATOM 751 C CA . ILE A 1 89 ? 2.737 -9.482 -17.770 1.00 78.38 89 ILE A CA 1
ATOM 752 C C . ILE A 1 89 ? 4.216 -9.094 -17.863 1.00 78.38 89 ILE A C 1
ATOM 754 O O . ILE A 1 89 ? 4.817 -9.249 -18.920 1.00 78.38 89 ILE A O 1
ATOM 758 N N . THR A 1 90 ? 4.835 -8.633 -16.773 1.00 75.81 90 THR A N 1
ATOM 759 C CA . THR A 1 90 ? 6.240 -8.191 -16.815 1.00 75.81 90 THR A CA 1
ATOM 760 C C . THR A 1 90 ? 7.219 -9.307 -17.173 1.00 75.81 90 THR A C 1
ATOM 762 O O . THR A 1 90 ? 8.215 -9.027 -17.824 1.00 75.81 90 THR A O 1
ATOM 765 N N . VAL A 1 91 ? 6.931 -10.559 -16.797 1.00 75.38 91 VAL A N 1
ATOM 766 C CA . VAL A 1 91 ? 7.765 -11.723 -17.149 1.00 75.38 91 VAL A CA 1
ATOM 767 C C . VAL A 1 91 ? 7.637 -12.094 -18.630 1.00 75.38 91 VAL A C 1
ATOM 769 O O . VAL A 1 91 ? 8.585 -12.615 -19.193 1.00 75.38 91 VAL A O 1
ATOM 772 N N . ILE A 1 92 ? 6.503 -11.809 -19.280 1.00 76.31 92 ILE A N 1
ATOM 773 C CA . ILE A 1 92 ? 6.318 -12.051 -20.725 1.00 76.31 92 ILE A CA 1
ATOM 774 C C . ILE A 1 92 ? 7.118 -11.052 -21.580 1.00 76.31 92 ILE A C 1
ATOM 776 O O . ILE A 1 92 ? 7.488 -11.365 -22.708 1.00 76.31 92 ILE A O 1
ATOM 780 N N . PHE A 1 93 ? 7.353 -9.843 -21.065 1.00 66.88 93 PHE A N 1
ATOM 781 C CA . PHE A 1 93 ? 8.047 -8.764 -21.778 1.00 66.88 93 PHE A CA 1
ATOM 782 C C . PHE A 1 93 ? 9.566 -8.702 -21.516 1.00 66.88 93 PHE A C 1
ATOM 784 O O . PHE A 1 93 ? 10.231 -7.857 -22.118 1.00 66.88 93 PHE A O 1
ATOM 791 N N . ILE A 1 94 ? 10.096 -9.554 -20.631 1.00 65.81 94 ILE A N 1
ATOM 792 C CA . ILE A 1 94 ? 11.534 -9.728 -20.342 1.00 65.81 94 ILE A CA 1
ATOM 793 C C . ILE A 1 94 ? 12.045 -10.947 -21.104 1.00 65.81 94 ILE A C 1
ATOM 795 O O . ILE A 1 94 ? 13.129 -10.828 -21.715 1.00 65.81 94 ILE A O 1
#

Solvent-accessible surface area (backbone atoms only — not comparable to full-atom values): 5054 Å² total; per-residue (Å²): 129,60,71,68,59,53,54,52,50,56,46,49,55,26,46,52,42,11,47,54,52,22,53,55,41,20,75,74,71,32,63,68,52,12,55,54,31,48,63,58,60,21,51,57,50,2,49,51,46,40,54,72,78,43,49,72,55,53,58,60,42,40,76,73,74,44,51,74,65,58,54,49,52,52,45,51,51,56,48,49,64,57,31,54,62,50,54,55,51,55,62,74,78,106